Protein AF-A0A7C2LR93-F1 (afdb_monomer_lite)

Radius of gyration: 13.06 Å; chains: 1; bounding box: 39×22×31 Å

Foldseek 3Di:
DDWDAQLQPRDTFDPDDDPPQWHADPNGIHGPVRVVVLVVQLVVVQVPDPDDDPVVSVVSSVVSVVVRRD

Secondary structure (DSSP, 8-state):
----B-TTT-PBPSS--BTTTEEEETTEEEEHHHHHHHHHHHHHHHHTSSS--HHHHHHHHHHHHHHH--

Stru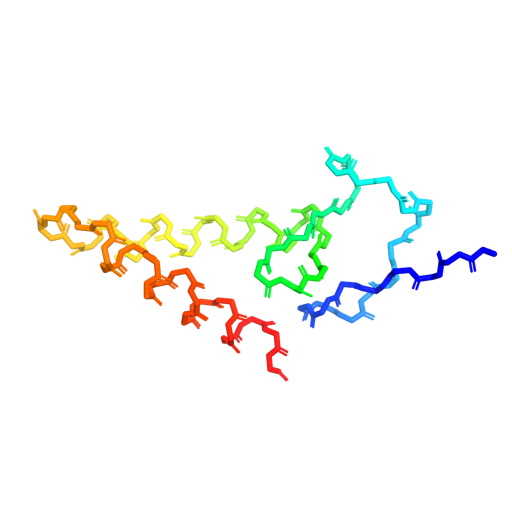cture (mmCIF, N/CA/C/O backbone):
data_AF-A0A7C2LR93-F1
#
_entry.id   AF-A0A7C2LR93-F1
#
loop_
_atom_site.group_PDB
_atom_site.id
_atom_site.type_symbol
_atom_site.label_atom_id
_atom_site.label_alt_id
_atom_site.label_comp_id
_atom_site.label_asym_id
_atom_site.label_entity_id
_atom_site.label_seq_id
_atom_site.pdbx_PDB_ins_code
_atom_site.Cartn_x
_atom_site.Cartn_y
_atom_site.Cartn_z
_atom_site.occupancy
_atom_site.B_iso_or_equiv
_atom_site.auth_seq_id
_atom_site.auth_comp_id
_atom_site.auth_asym_id
_atom_site.auth_atom_id
_atom_site.pdbx_PDB_model_num
ATOM 1 N N . MET A 1 1 ? -22.380 1.293 11.909 1.00 53.41 1 MET A N 1
ATOM 2 C CA . MET A 1 1 ? -20.961 1.671 12.092 1.00 53.41 1 MET A CA 1
ATOM 3 C C . MET A 1 1 ? -20.131 0.777 11.192 1.00 53.41 1 MET A C 1
ATOM 5 O O . MET A 1 1 ? -20.242 -0.434 11.322 1.00 53.41 1 MET A O 1
ATOM 9 N N . GLN A 1 2 ? -19.389 1.339 10.236 1.00 68.25 2 GLN A N 1
ATOM 10 C CA . GLN A 1 2 ? -18.449 0.554 9.433 1.00 68.25 2 GLN A CA 1
ATOM 11 C C . GLN A 1 2 ? -17.145 0.407 10.214 1.00 68.25 2 GLN A C 1
ATOM 13 O O . GLN A 1 2 ? -16.539 1.398 10.618 1.00 68.25 2 GLN A O 1
ATOM 18 N N . TYR A 1 3 ? -16.737 -0.836 10.445 1.00 81.50 3 TYR A N 1
ATOM 19 C CA . TYR A 1 3 ? -15.439 -1.148 11.022 1.00 81.50 3 TYR A CA 1
ATOM 20 C C . TYR A 1 3 ? -14.439 -1.285 9.882 1.00 81.50 3 TYR A C 1
ATOM 22 O O . TYR A 1 3 ? -14.574 -2.177 9.048 1.00 81.50 3 TYR A O 1
ATOM 30 N N . ILE A 1 4 ? -13.460 -0.384 9.835 1.00 86.06 4 ILE A N 1
ATOM 31 C CA . ILE A 1 4 ? -12.371 -0.451 8.861 1.00 86.06 4 ILE A CA 1
ATOM 32 C C . ILE A 1 4 ? -11.139 -1.013 9.552 1.00 86.06 4 ILE A C 1
ATOM 34 O O . ILE A 1 4 ? -10.709 -0.534 10.607 1.00 86.06 4 ILE A O 1
ATOM 38 N N . PHE A 1 5 ? -10.583 -2.048 8.940 1.00 88.69 5 PHE A N 1
ATOM 39 C CA . PHE A 1 5 ? -9.342 -2.676 9.354 1.00 88.69 5 PHE A CA 1
ATOM 40 C C . PHE A 1 5 ? -8.256 -2.296 8.361 1.00 88.69 5 PHE A C 1
ATOM 42 O O . PHE A 1 5 ? -8.510 -2.183 7.168 1.00 88.69 5 PHE A O 1
ATOM 49 N N . CYS A 1 6 ? -7.046 -2.079 8.862 1.00 89.56 6 CYS A N 1
ATOM 50 C CA . CYS A 1 6 ? -5.892 -1.913 7.996 1.00 89.56 6 CYS A CA 1
ATOM 51 C C . CYS A 1 6 ? -5.513 -3.276 7.408 1.00 89.56 6 CYS A C 1
ATOM 53 O O . CYS A 1 6 ? -5.170 -4.178 8.169 1.00 89.56 6 CYS A O 1
ATOM 55 N N . ASP A 1 7 ? -5.508 -3.415 6.086 1.00 88.75 7 ASP A N 1
ATOM 56 C CA . ASP A 1 7 ? -5.152 -4.657 5.389 1.00 88.75 7 ASP A CA 1
ATOM 57 C C . ASP A 1 7 ? -3.717 -5.108 5.686 1.00 88.75 7 ASP A C 1
ATOM 59 O O . ASP A 1 7 ? -3.428 -6.301 5.733 1.00 88.75 7 ASP A O 1
ATOM 63 N N . SER A 1 8 ? -2.815 -4.162 5.968 1.00 89.62 8 SER A N 1
ATOM 64 C CA . SER A 1 8 ? -1.413 -4.482 6.243 1.00 89.62 8 SER A CA 1
ATOM 65 C C . SER A 1 8 ? -1.161 -4.949 7.680 1.00 89.62 8 SER A C 1
ATOM 67 O O . SER A 1 8 ? -0.517 -5.971 7.899 1.00 89.62 8 SER A O 1
ATOM 69 N N . CYS A 1 9 ? -1.655 -4.224 8.689 1.00 89.25 9 CYS A N 1
ATOM 70 C CA . CYS A 1 9 ? -1.397 -4.579 10.093 1.00 89.25 9 CYS A CA 1
ATOM 71 C C . CYS A 1 9 ? -2.553 -5.309 10.783 1.00 89.25 9 CYS A C 1
ATOM 73 O O . CYS A 1 9 ? -2.421 -5.663 11.954 1.00 89.25 9 CYS A O 1
ATOM 75 N N . LYS A 1 10 ? -3.685 -5.503 10.093 1.00 88.06 10 LYS A N 1
ATOM 76 C CA . LYS A 1 10 ? -4.928 -6.120 10.595 1.00 88.06 10 LYS A CA 1
ATOM 77 C C . LYS A 1 10 ? -5.501 -5.440 11.845 1.00 88.06 10 LYS A C 1
ATOM 79 O O . LYS A 1 10 ? -6.375 -5.981 12.517 1.00 88.06 10 LYS A O 1
ATOM 84 N N . LYS A 1 11 ? -5.021 -4.234 12.168 1.00 88.81 11 LYS A N 1
ATOM 85 C CA . LYS A 1 11 ? -5.510 -3.431 13.291 1.00 88.81 11 LYS A CA 1
ATOM 86 C C . LYS A 1 11 ? -6.738 -2.648 12.866 1.00 88.81 11 LYS A C 1
ATOM 88 O O . LYS A 1 11 ? -6.789 -2.102 11.765 1.00 88.81 11 LYS A O 1
ATOM 93 N N . GLN A 1 12 ? -7.694 -2.560 13.777 1.00 88.75 12 GLN A N 1
ATOM 94 C CA . GLN A 1 12 ? -8.867 -1.721 13.608 1.00 88.75 12 GLN A CA 1
ATOM 95 C C . GLN A 1 12 ? -8.474 -0.242 13.662 1.00 88.75 12 GLN A C 1
ATOM 97 O O . GLN A 1 12 ? -7.773 0.193 14.581 1.00 88.75 12 GLN A O 1
ATOM 102 N N . VAL A 1 13 ? -8.955 0.534 12.694 1.00 87.12 13 VAL A N 1
ATOM 103 C CA . VAL A 1 13 ? -8.851 1.993 12.715 1.00 87.12 13 VAL A CA 1
ATOM 104 C C . VAL A 1 13 ? -9.959 2.517 13.628 1.00 87.12 13 VAL A C 1
ATOM 106 O O . VAL A 1 13 ? -11.144 2.299 13.369 1.00 87.12 13 VAL A O 1
ATOM 109 N N . LYS A 1 14 ? -9.580 3.169 14.732 1.00 86.12 14 LYS A N 1
ATOM 110 C CA . LYS A 1 14 ? -10.537 3.855 15.611 1.00 86.12 14 LYS A CA 1
ATOM 111 C C . LYS A 1 14 ? -11.078 5.076 14.877 1.00 86.12 14 LYS A C 1
ATOM 113 O O . LYS A 1 14 ? -10.282 5.822 14.319 1.00 86.12 14 LYS A O 1
ATOM 118 N N . GLU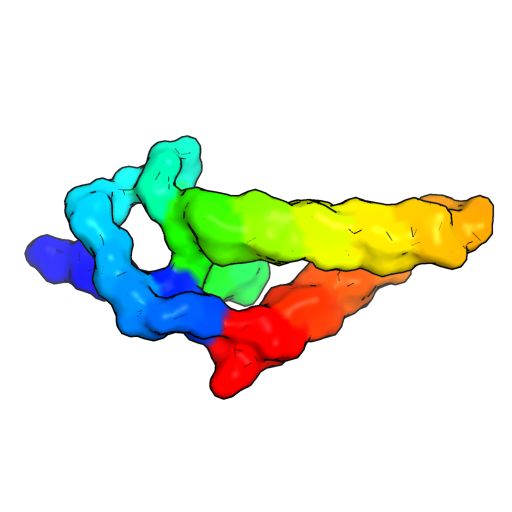 A 1 15 ? -12.402 5.240 14.874 1.00 85.12 15 GLU A N 1
ATOM 119 C CA . GLU A 1 15 ? -13.094 6.356 14.208 1.00 85.12 15 GLU A CA 1
ATOM 120 C C . GLU A 1 15 ? -12.573 6.574 12.775 1.00 85.12 15 GLU A C 1
ATOM 122 O O . GLU A 1 15 ? -11.810 7.508 12.511 1.00 85.12 15 GLU A O 1
ATOM 127 N N . PRO A 1 16 ? -12.898 5.657 11.844 1.00 83.50 16 PRO A N 1
ATOM 128 C CA . PRO A 1 16 ? -12.300 5.668 10.521 1.00 83.50 16 PRO A CA 1
ATOM 129 C C . PRO A 1 16 ? -12.731 6.909 9.734 1.00 83.50 16 PRO A C 1
ATOM 131 O O . PRO A 1 16 ? -13.829 6.972 9.184 1.00 83.50 16 PRO A O 1
ATOM 134 N N . MET A 1 17 ? -11.816 7.869 9.628 1.00 85.94 17 MET A N 1
ATOM 135 C CA . MET A 1 17 ? -11.923 9.048 8.773 1.00 85.94 17 MET A CA 1
ATOM 136 C C . MET A 1 17 ? -10.955 8.906 7.599 1.00 85.94 17 MET A C 1
ATOM 138 O O . MET A 1 17 ? -9.747 8.742 7.803 1.00 85.94 17 MET A O 1
ATOM 142 N N . ARG A 1 18 ? -11.496 8.920 6.376 1.00 86.44 18 ARG A N 1
ATOM 143 C CA . ARG A 1 18 ? -10.699 8.810 5.149 1.00 86.44 18 ARG A CA 1
ATOM 144 C C . ARG A 1 18 ? -9.812 10.052 5.011 1.00 86.44 18 ARG A C 1
ATOM 146 O O . ARG A 1 18 ? -10.267 11.138 5.353 1.00 86.44 18 ARG A O 1
ATOM 153 N N . ASP A 1 19 ? -8.570 9.872 4.567 1.00 84.56 19 ASP A N 1
ATOM 154 C CA . ASP A 1 19 ? -7.547 10.927 4.426 1.00 84.56 19 ASP A CA 1
ATOM 155 C C . ASP A 1 19 ? -7.097 11.578 5.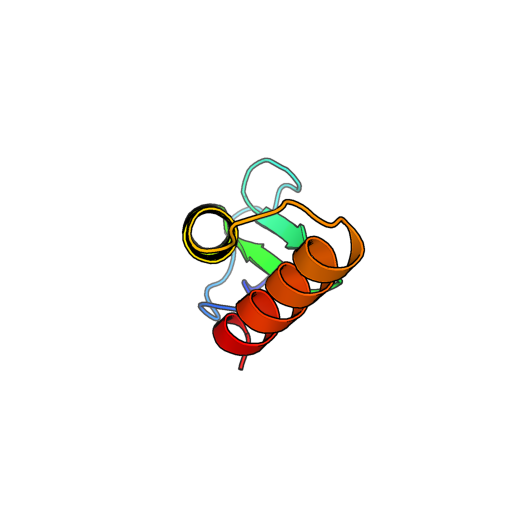751 1.00 84.56 19 ASP A C 1
ATOM 157 O O . ASP A 1 19 ? -6.304 12.515 5.742 1.00 84.56 19 ASP A O 1
ATOM 161 N N . VAL A 1 20 ? -7.550 11.057 6.899 1.00 86.31 20 VAL A N 1
ATOM 162 C CA . VAL A 1 20 ? -7.120 11.508 8.236 1.00 86.31 20 VAL A CA 1
ATOM 163 C C . VAL A 1 20 ? -6.508 10.350 9.024 1.00 86.31 20 VAL A C 1
ATOM 165 O O . VAL A 1 20 ? -5.352 10.411 9.423 1.00 86.31 20 VAL A O 1
ATOM 168 N N . ASN A 1 21 ? -7.271 9.267 9.215 1.00 87.38 21 ASN A N 1
ATOM 169 C CA . ASN A 1 21 ? -6.860 8.114 10.031 1.00 87.38 21 ASN A CA 1
ATOM 170 C C . ASN A 1 21 ? -6.555 6.869 9.18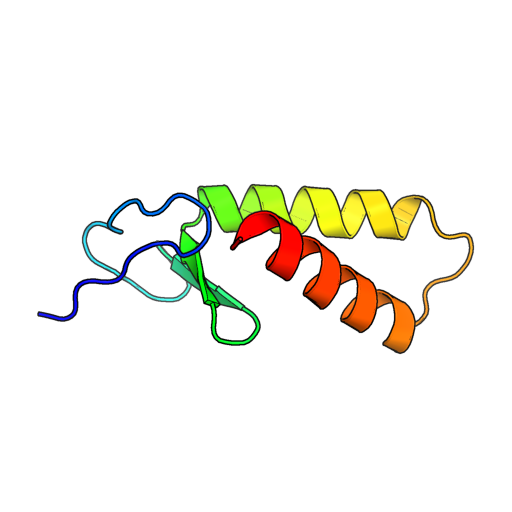7 1.00 87.38 21 ASN A C 1
ATOM 172 O O . ASN A 1 21 ? -5.854 5.953 9.633 1.00 87.38 21 ASN A O 1
ATOM 176 N N . TYR A 1 22 ? -7.110 6.809 7.977 1.00 89.75 22 TYR A N 1
ATOM 177 C CA . TYR A 1 22 ? -6.838 5.755 7.011 1.00 89.75 22 TYR A CA 1
ATOM 178 C C . TYR A 1 22 ? -6.982 6.274 5.581 1.00 89.75 22 TYR A C 1
ATOM 180 O O . TYR A 1 22 ? -7.727 7.216 5.314 1.00 89.75 22 TYR A O 1
ATOM 188 N N . VAL A 1 23 ? -6.307 5.611 4.652 1.00 90.56 23 VAL A N 1
ATOM 189 C CA . VAL A 1 23 ? -6.424 5.853 3.214 1.00 90.56 23 VAL A CA 1
ATOM 190 C C . VAL A 1 23 ? -6.740 4.559 2.489 1.00 90.56 23 VAL A C 1
ATOM 192 O O . VAL A 1 23 ? -6.418 3.471 2.962 1.00 90.56 23 VAL A O 1
ATOM 195 N N . THR A 1 24 ? -7.356 4.678 1.320 1.00 89.62 24 THR A N 1
ATOM 196 C CA . THR A 1 24 ? -7.593 3.549 0.418 1.00 89.62 24 THR A CA 1
ATOM 197 C C . THR A 1 24 ? -6.631 3.632 -0.757 1.00 89.62 24 THR A C 1
ATOM 199 O O . THR A 1 24 ? -6.721 4.560 -1.561 1.00 89.62 24 THR A O 1
ATOM 202 N N . VAL A 1 25 ? -5.717 2.671 -0.870 1.00 87.69 25 VAL A N 1
ATOM 203 C CA . VAL A 1 25 ? -4.731 2.587 -1.953 1.00 87.69 25 VAL A CA 1
ATOM 204 C C . VAL A 1 25 ? -4.962 1.292 -2.717 1.00 87.69 25 VAL A C 1
ATOM 206 O O . VAL A 1 25 ? -4.829 0.217 -2.144 1.00 87.69 25 VAL A O 1
ATOM 209 N N . LEU A 1 26 ? -5.289 1.395 -4.012 1.00 84.31 26 LEU A N 1
ATOM 210 C CA . LEU A 1 26 ? -5.556 0.238 -4.884 1.00 84.31 26 LEU A CA 1
ATOM 211 C C . LEU A 1 26 ? -6.535 -0.773 -4.250 1.00 84.31 26 LEU A C 1
ATOM 213 O O . LEU A 1 26 ? -6.270 -1.967 -4.258 1.00 84.31 26 LEU A O 1
ATOM 217 N N . ASP A 1 27 ? -7.642 -0.275 -3.693 1.00 85.50 27 ASP A N 1
ATOM 218 C CA . ASP A 1 27 ? -8.684 -1.057 -2.997 1.00 85.50 27 ASP A CA 1
ATOM 219 C C . ASP A 1 27 ? -8.316 -1.592 -1.597 1.00 85.50 27 ASP A C 1
ATOM 221 O O . ASP A 1 27 ? -9.165 -2.144 -0.908 1.00 85.50 27 ASP A O 1
ATOM 225 N N . HIS A 1 28 ? -7.098 -1.348 -1.108 1.00 86.94 28 HIS A N 1
ATOM 226 C CA . HIS A 1 28 ? -6.694 -1.721 0.251 1.00 86.94 28 HIS A CA 1
ATOM 227 C C . HIS A 1 28 ? -6.779 -0.539 1.214 1.00 86.94 28 HIS A C 1
ATOM 229 O O . HIS A 1 28 ? -6.286 0.556 0.927 1.00 86.94 28 HIS A O 1
ATOM 235 N N . ALA A 1 29 ? -7.358 -0.762 2.389 1.00 90.38 29 ALA A N 1
ATOM 236 C CA . ALA A 1 29 ? -7.387 0.200 3.475 1.00 90.38 29 ALA A CA 1
ATOM 237 C C . ALA A 1 29 ? -6.080 0.132 4.274 1.00 90.38 29 ALA A C 1
ATOM 239 O O . ALA A 1 29 ? -5.727 -0.886 4.869 1.00 90.38 29 ALA A O 1
ATOM 240 N N . LEU A 1 30 ? -5.356 1.245 4.340 1.00 90.38 30 LEU A N 1
ATOM 241 C CA . LEU A 1 30 ? -4.148 1.386 5.144 1.00 90.38 30 LEU A CA 1
ATOM 242 C C . LEU A 1 30 ? -4.382 2.429 6.228 1.00 90.38 30 LEU A C 1
ATOM 244 O O . LEU A 1 30 ? -4.864 3.522 5.950 1.00 90.38 30 LEU A O 1
ATOM 248 N N . CYS A 1 31 ? -4.010 2.114 7.466 1.00 91.38 31 CYS A N 1
ATOM 249 C CA . CYS A 1 31 ? -3.897 3.140 8.499 1.00 91.38 31 CYS A CA 1
ATOM 250 C C . CYS A 1 31 ? -2.719 4.074 8.194 1.00 91.38 31 CYS A C 1
ATOM 252 O O . CYS A 1 31 ? -1.773 3.668 7.516 1.00 91.38 31 CYS A O 1
ATOM 254 N N . ASP A 1 32 ? -2.742 5.276 8.763 1.00 89.56 32 ASP A N 1
ATOM 255 C CA . ASP A 1 32 ? -1.693 6.297 8.610 1.00 89.56 32 ASP A CA 1
ATOM 256 C C . ASP A 1 32 ? -0.256 5.735 8.739 1.00 89.56 32 ASP A C 1
ATOM 258 O O . ASP A 1 32 ? 0.586 5.903 7.858 1.00 89.56 32 ASP A O 1
ATOM 262 N N . ARG A 1 33 ? 0.007 4.914 9.767 1.00 89.88 33 ARG A N 1
ATOM 263 C CA . ARG A 1 33 ? 1.330 4.285 9.954 1.00 89.88 33 ARG A CA 1
ATOM 264 C C . ARG A 1 33 ? 1.731 3.346 8.815 1.00 89.88 33 ARG A C 1
ATOM 266 O O . ARG A 1 33 ? 2.896 3.310 8.418 1.00 89.88 33 ARG A O 1
ATOM 273 N N . CYS A 1 34 ? 0.795 2.537 8.324 1.00 90.12 34 CYS A N 1
ATOM 274 C CA . CYS A 1 34 ? 1.057 1.613 7.220 1.00 90.12 34 CYS A CA 1
ATOM 275 C C . CYS A 1 34 ? 1.182 2.363 5.891 1.00 90.12 34 CYS A C 1
ATOM 277 O O . CYS A 1 34 ? 1.972 1.952 5.046 1.00 90.12 34 CYS A O 1
ATOM 279 N N . GLN A 1 35 ? 0.463 3.473 5.727 1.00 90.75 35 GLN A N 1
ATOM 280 C CA . GLN A 1 35 ? 0.611 4.376 4.591 1.00 90.75 35 GLN A 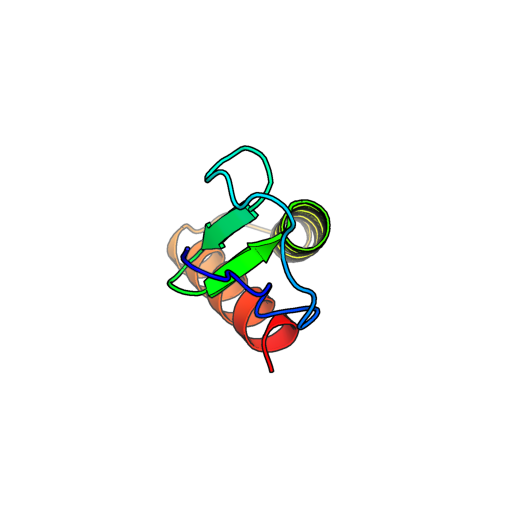CA 1
ATOM 281 C C . GLN A 1 35 ? 2.002 5.022 4.567 1.00 90.75 35 GLN A C 1
ATOM 283 O O . GLN A 1 35 ? 2.654 5.009 3.524 1.00 90.75 35 GLN A O 1
ATOM 288 N N . ASP A 1 36 ? 2.495 5.532 5.697 1.00 91.38 36 ASP A N 1
ATOM 289 C CA . ASP A 1 36 ? 3.847 6.097 5.783 1.00 91.38 36 ASP A CA 1
ATOM 290 C C . ASP A 1 36 ? 4.910 5.042 5.436 1.00 91.38 36 ASP A C 1
ATOM 292 O O . ASP A 1 36 ? 5.797 5.273 4.610 1.00 91.38 36 ASP A O 1
ATOM 296 N N . GLN A 1 37 ? 4.773 3.826 5.974 1.00 91.94 37 GLN A N 1
ATOM 297 C CA . GLN A 1 37 ? 5.677 2.723 5.646 1.00 91.94 37 GLN A CA 1
ATOM 298 C C . GLN A 1 37 ? 5.607 2.331 4.159 1.00 91.94 37 GLN A C 1
ATOM 300 O O . GLN A 1 37 ? 6.644 2.060 3.545 1.00 91.94 37 GLN A O 1
ATOM 305 N N . TYR A 1 38 ? 4.407 2.306 3.580 1.00 91.75 38 TYR A N 1
ATOM 306 C CA . TYR A 1 38 ? 4.191 2.057 2.157 1.00 91.75 38 TYR A CA 1
ATOM 307 C C . TYR A 1 38 ? 4.897 3.115 1.302 1.00 91.75 38 TYR A C 1
ATOM 309 O O . TYR A 1 38 ? 5.717 2.766 0.452 1.00 91.75 38 TYR A O 1
ATOM 317 N N . ASN A 1 39 ? 4.677 4.399 1.592 1.00 91.12 39 ASN A N 1
ATOM 318 C CA . ASN A 1 39 ? 5.305 5.513 0.885 1.00 91.12 39 ASN A CA 1
ATOM 319 C C . ASN A 1 39 ? 6.833 5.456 0.977 1.00 91.12 39 ASN A C 1
ATOM 321 O O . ASN A 1 39 ? 7.514 5.611 -0.036 1.00 91.12 39 ASN A O 1
ATOM 325 N N . ARG A 1 40 ? 7.396 5.158 2.156 1.00 92.56 40 ARG A N 1
ATOM 326 C CA . ARG A 1 40 ? 8.850 4.988 2.324 1.00 92.56 40 ARG A CA 1
ATOM 327 C C . ARG A 1 40 ? 9.402 3.851 1.468 1.00 92.56 40 ARG A C 1
ATOM 329 O O . ARG A 1 40 ? 10.431 4.029 0.821 1.00 92.56 40 ARG A O 1
ATOM 336 N N . LYS A 1 41 ? 8.730 2.694 1.437 1.00 91.56 41 LYS A N 1
ATOM 337 C CA . LYS A 1 41 ? 9.157 1.538 0.630 1.00 91.56 41 LYS A CA 1
ATOM 338 C C . LYS A 1 41 ? 9.067 1.820 -0.867 1.00 91.56 41 LYS A C 1
ATOM 340 O O . LYS A 1 41 ? 10.007 1.496 -1.593 1.00 91.56 41 LYS A O 1
ATOM 345 N N . VAL A 1 42 ? 7.977 2.440 -1.323 1.00 90.62 42 VAL A N 1
ATOM 346 C CA . VAL A 1 42 ? 7.806 2.836 -2.729 1.00 90.62 42 VAL A CA 1
ATOM 347 C C . VAL A 1 42 ? 8.892 3.830 -3.125 1.00 90.62 42 VAL A C 1
ATOM 349 O O . VAL A 1 42 ? 9.614 3.577 -4.087 1.00 90.62 42 VAL A O 1
ATOM 352 N N . SER A 1 43 ? 9.074 4.902 -2.352 1.00 89.88 43 SER A N 1
ATOM 353 C CA . SER A 1 43 ? 10.095 5.920 -2.610 1.00 89.88 43 SER A CA 1
ATOM 354 C C . SER A 1 43 ? 11.499 5.327 -2.618 1.00 89.88 43 SER A C 1
ATOM 356 O O . SER A 1 43 ? 12.226 5.531 -3.580 1.00 89.88 43 SER A O 1
ATOM 358 N N . SER A 1 44 ? 11.863 4.510 -1.625 1.00 90.06 44 SER A N 1
ATOM 359 C CA . SER A 1 44 ? 13.175 3.849 -1.570 1.00 90.06 44 SER A CA 1
ATOM 360 C C . SER A 1 44 ? 13.424 2.943 -2.782 1.00 90.06 44 SER A C 1
ATOM 362 O O . SER A 1 44 ? 14.489 3.004 -3.397 1.00 90.06 44 SER A O 1
ATOM 364 N N . THR A 1 45 ? 12.418 2.161 -3.186 1.00 88.25 45 THR A N 1
ATOM 365 C CA . THR A 1 45 ? 12.513 1.277 -4.359 1.00 88.25 45 THR A CA 1
ATOM 366 C C . THR A 1 45 ? 12.644 2.077 -5.658 1.00 88.25 45 THR A C 1
ATOM 368 O O . THR A 1 45 ? 13.386 1.685 -6.558 1.00 88.25 45 THR A O 1
ATOM 371 N N . MET A 1 46 ? 11.951 3.212 -5.765 1.00 87.56 46 MET A N 1
ATOM 372 C CA . MET A 1 46 ? 12.014 4.087 -6.937 1.00 87.56 46 MET A CA 1
ATOM 373 C C . MET A 1 46 ? 13.304 4.902 -6.995 1.00 87.56 46 MET A C 1
ATOM 375 O O . MET A 1 46 ? 13.852 5.058 -8.081 1.00 87.56 46 MET A O 1
ATOM 379 N N . SER A 1 47 ? 13.835 5.358 -5.857 1.00 85.94 47 SER A N 1
ATOM 380 C CA . SER A 1 47 ? 15.137 6.032 -5.774 1.00 85.94 47 SER A CA 1
ATOM 381 C C . SER A 1 47 ? 16.286 5.132 -6.230 1.00 85.94 47 SER A C 1
ATOM 383 O O . SER A 1 47 ? 17.262 5.624 -6.786 1.00 85.94 47 SER A O 1
ATOM 385 N N . GLY A 1 48 ? 16.164 3.811 -6.055 1.00 85.31 48 GLY A N 1
ATOM 386 C CA . GLY A 1 48 ? 17.118 2.840 -6.599 1.00 85.31 48 GLY A CA 1
ATOM 387 C C . GLY A 1 48 ? 17.074 2.693 -8.128 1.00 85.31 48 GLY A C 1
ATOM 388 O O . GLY A 1 48 ? 17.989 2.115 -8.714 1.00 85.31 48 GLY A O 1
ATOM 389 N N . LYS A 1 49 ? 16.037 3.206 -8.806 1.00 83.25 49 LYS A N 1
ATOM 390 C CA . LYS A 1 49 ? 15.908 3.125 -10.268 1.00 83.25 49 LYS A CA 1
ATOM 391 C C . LYS A 1 49 ? 16.525 4.351 -10.943 1.00 83.25 49 LYS A C 1
ATOM 393 O O . LYS A 1 49 ? 16.175 5.488 -10.659 1.00 83.25 49 LYS A O 1
ATOM 398 N N . LYS A 1 50 ? 17.392 4.103 -11.934 1.00 77.31 50 LYS A N 1
ATOM 399 C CA . LYS A 1 50 ? 18.110 5.141 -12.707 1.00 77.31 50 LYS A CA 1
ATOM 400 C C . LYS A 1 50 ? 17.208 6.103 -13.490 1.00 77.31 50 LYS A C 1
ATOM 402 O O . LYS A 1 50 ? 17.644 7.201 -13.816 1.00 77.31 50 LYS A O 1
ATOM 407 N N . LYS A 1 51 ? 15.999 5.680 -13.868 1.00 85.25 51 LYS A N 1
ATOM 408 C CA . LYS A 1 51 ? 15.038 6.491 -14.626 1.00 85.25 51 LYS A CA 1
ATOM 409 C C . LYS A 1 51 ? 13.646 6.314 -14.043 1.00 85.25 51 LYS A C 1
ATOM 411 O O . LYS A 1 51 ? 13.211 5.185 -13.812 1.00 85.25 51 LYS A O 1
ATOM 416 N N . TYR A 1 52 ? 12.945 7.428 -13.863 1.00 84.94 52 TYR A N 1
ATOM 417 C CA . TYR A 1 52 ? 11.528 7.401 -13.541 1.00 84.94 52 TYR A CA 1
ATOM 418 C C . TYR A 1 52 ? 10.727 6.955 -14.770 1.00 84.94 52 TYR A C 1
ATOM 420 O O . TYR A 1 52 ? 10.901 7.481 -15.868 1.00 84.94 52 TYR A O 1
ATOM 428 N N . SER A 1 53 ? 9.839 5.986 -14.573 1.00 89.25 53 SER A N 1
ATOM 429 C CA . SER A 1 53 ? 8.817 5.597 -15.540 1.00 89.25 53 SER A CA 1
ATOM 430 C C . SER A 1 53 ? 7.507 5.409 -14.791 1.00 89.25 53 SER A C 1
ATOM 432 O O . SER A 1 53 ? 7.473 4.748 -13.752 1.00 89.25 53 SER A O 1
ATOM 434 N N . PHE A 1 54 ? 6.425 5.980 -15.319 1.00 87.06 54 PHE A N 1
ATOM 435 C CA . PHE A 1 54 ? 5.101 5.889 -14.705 1.00 87.06 54 PHE A CA 1
ATOM 436 C C . PHE A 1 54 ? 4.615 4.436 -14.589 1.00 87.06 54 PHE A C 1
ATOM 438 O O . PHE A 1 54 ? 4.092 4.032 -13.551 1.00 87.06 54 PHE A O 1
ATOM 445 N N . LEU A 1 55 ? 4.847 3.623 -15.627 1.00 88.56 55 LEU A N 1
ATOM 446 C CA . LEU A 1 55 ? 4.493 2.200 -15.621 1.00 88.56 55 LEU A CA 1
ATOM 447 C C . LEU A 1 55 ? 5.262 1.439 -14.537 1.00 88.56 55 LEU A C 1
ATOM 449 O O . LEU A 1 55 ? 4.679 0.657 -13.788 1.00 88.56 55 LEU A O 1
ATOM 453 N N . GLU A 1 56 ? 6.556 1.724 -14.404 1.00 86.75 56 GLU A N 1
ATOM 454 C CA . GLU A 1 56 ? 7.401 1.118 -13.376 1.00 86.75 56 GLU A CA 1
ATOM 455 C C . GLU A 1 56 ? 6.996 1.564 -11.971 1.00 86.75 56 GLU A C 1
ATOM 457 O O . GLU A 1 56 ? 7.003 0.750 -11.051 1.00 86.75 56 GLU A O 1
ATOM 462 N N . HIS A 1 57 ? 6.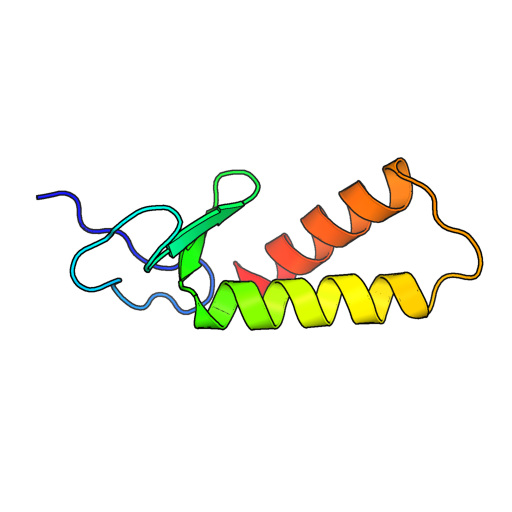596 2.827 -11.805 1.00 88.00 57 HIS A N 1
ATOM 463 C CA . HIS A 1 57 ? 6.082 3.354 -10.545 1.00 88.00 57 HIS A CA 1
ATOM 464 C C . HIS A 1 57 ? 4.801 2.636 -10.121 1.00 88.00 57 HIS A C 1
ATOM 466 O O . HIS A 1 57 ? 4.721 2.131 -9.004 1.00 88.00 57 HIS A O 1
ATOM 472 N N . LYS A 1 58 ? 3.826 2.510 -11.029 1.00 88.56 58 LYS A N 1
ATOM 473 C CA . LYS A 1 58 ? 2.572 1.790 -10.765 1.00 88.56 58 LYS A CA 1
ATOM 474 C C . LYS A 1 58 ? 2.825 0.317 -10.423 1.00 88.56 58 LYS A C 1
ATOM 476 O O . LYS A 1 58 ? 2.184 -0.238 -9.529 1.00 88.56 58 LYS A O 1
ATOM 481 N N . LYS A 1 59 ? 3.797 -0.308 -11.094 1.00 90.00 59 LYS A N 1
ATOM 482 C CA . LYS A 1 59 ? 4.217 -1.684 -10.812 1.00 90.00 59 LYS A CA 1
ATOM 483 C C . LYS A 1 59 ? 4.836 -1.816 -9.418 1.00 90.00 59 LYS A C 1
ATOM 485 O O . LYS A 1 59 ? 4.453 -2.714 -8.680 1.00 90.00 59 LYS A O 1
ATOM 490 N N . VAL A 1 60 ? 5.731 -0.901 -9.036 1.00 90.50 60 VAL A N 1
ATOM 491 C CA . VAL A 1 60 ? 6.345 -0.862 -7.695 1.00 90.50 60 VAL A CA 1
ATOM 492 C C . VAL A 1 60 ? 5.297 -0.625 -6.614 1.00 90.50 60 VAL A C 1
ATOM 494 O O . VAL A 1 60 ? 5.322 -1.310 -5.600 1.00 90.50 60 VAL A O 1
ATOM 497 N N . GLN A 1 61 ? 4.350 0.287 -6.836 1.00 89.94 61 GLN A N 1
ATOM 498 C CA . GLN A 1 61 ? 3.231 0.505 -5.922 1.00 89.94 61 GLN A CA 1
ATOM 499 C C . GLN A 1 61 ? 2.452 -0.788 -5.673 1.00 89.94 61 GLN A C 1
ATOM 501 O O . GLN A 1 61 ? 2.323 -1.217 -4.532 1.00 89.94 61 GLN A O 1
ATOM 506 N N . THR A 1 62 ? 2.017 -1.455 -6.743 1.00 90.38 62 THR A N 1
ATOM 507 C CA . THR A 1 62 ? 1.248 -2.706 -6.645 1.00 90.38 62 THR A CA 1
ATOM 508 C C . THR A 1 62 ? 2.055 -3.819 -5.962 1.00 90.38 62 THR A C 1
ATOM 510 O O . THR A 1 62 ? 1.529 -4.531 -5.111 1.00 90.38 62 THR A O 1
ATOM 513 N N . ASP A 1 63 ? 3.346 -3.951 -6.283 1.00 91.06 63 ASP A N 1
ATOM 514 C CA . ASP A 1 63 ? 4.239 -4.961 -5.699 1.00 91.06 63 ASP A CA 1
ATOM 515 C C . ASP A 1 63 ? 4.492 -4.729 -4.200 1.00 91.06 63 ASP A C 1
ATOM 517 O O . ASP A 1 63 ? 4.373 -5.654 -3.394 1.00 91.06 63 ASP A O 1
ATOM 521 N N . VAL A 1 64 ? 4.791 -3.487 -3.801 1.00 91.12 64 VAL A N 1
ATOM 522 C CA . VAL A 1 64 ? 5.001 -3.122 -2.391 1.00 91.12 64 VAL A CA 1
ATOM 523 C C . VAL A 1 64 ? 3.717 -3.326 -1.597 1.00 91.12 64 VAL A C 1
ATOM 525 O O . VAL A 1 64 ? 3.762 -3.874 -0.495 1.00 91.12 64 VAL A O 1
ATOM 528 N N . LEU A 1 65 ? 2.577 -2.926 -2.157 1.00 89.50 65 LEU A N 1
ATOM 529 C CA . LEU A 1 65 ? 1.281 -3.072 -1.509 1.00 89.50 65 LEU A CA 1
ATOM 530 C C . LEU A 1 65 ? 0.911 -4.551 -1.327 1.00 89.50 65 LEU A C 1
ATOM 532 O O . LEU A 1 65 ? 0.561 -4.959 -0.222 1.00 89.50 65 LEU A O 1
ATOM 536 N N . GLY A 1 66 ? 1.095 -5.376 -2.364 1.00 87.62 66 GLY A N 1
ATOM 537 C CA . GLY A 1 66 ? 0.865 -6.821 -2.302 1.00 87.62 66 GLY A CA 1
ATOM 538 C C . GLY A 1 66 ? 1.791 -7.544 -1.318 1.00 87.62 66 GLY A C 1
ATOM 539 O O . GLY A 1 66 ? 1.381 -8.508 -0.678 1.00 87.62 66 GLY A O 1
ATOM 540 N N . LYS A 1 67 ? 3.025 -7.058 -1.133 1.00 88.19 67 LYS A N 1
ATOM 541 C CA . LYS A 1 67 ? 3.941 -7.553 -0.089 1.00 88.19 67 LYS A CA 1
ATOM 542 C C . LYS A 1 67 ? 3.538 -7.121 1.318 1.00 88.19 67 LYS A C 1
ATOM 544 O O . LYS A 1 67 ? 3.874 -7.811 2.272 1.00 88.19 67 LYS A O 1
ATOM 549 N N . MET A 1 68 ? 2.891 -5.967 1.460 1.00 87.19 68 MET A N 1
ATOM 550 C CA . MET A 1 68 ? 2.471 -5.430 2.756 1.00 87.19 68 MET A CA 1
ATOM 551 C C . MET A 1 68 ? 1.125 -5.969 3.237 1.00 87.19 68 MET A C 1
ATOM 553 O O . MET A 1 68 ? 0.908 -5.961 4.446 1.00 87.19 68 MET A O 1
ATOM 557 N N . CYS A 1 69 ? 0.250 -6.392 2.321 1.00 83.00 69 CYS A N 1
ATOM 558 C CA . CYS A 1 69 ? -1.117 -6.839 2.616 1.00 83.00 69 CYS A CA 1
ATOM 559 C C . CYS A 1 69 ? -1.320 -8.366 2.494 1.00 83.00 69 CYS A C 1
ATOM 561 O O . CYS A 1 69 ? -2.451 -8.831 2.609 1.00 83.00 69 CYS A O 1
ATOM 563 N N . ARG A 1 70 ? -0.256 -9.143 2.241 1.00 72.31 70 ARG A N 1
ATOM 564 C CA . ARG A 1 70 ? -0.257 -10.617 2.339 1.00 72.31 70 ARG A CA 1
ATOM 565 C C . ARG A 1 70 ? -0.127 -11.057 3.795 1.00 72.31 70 ARG A C 1
ATOM 567 O O . ARG A 1 70 ? -0.886 -11.965 4.203 1.00 72.31 70 ARG A O 1
#

Sequence (70 aa):
MQYIFCDSCKKQVKEPMRDVNYVTVLDHALCDRCQDQYNRKVSSTMSGKKKYSFLEHKKVQTDVLGKMCR

pLDDT: mean 87.11, std 5.73, range [53.41, 92.56]